Protein AF-A0A0D7AXV2-F1 (afdb_monomer_lite)

Sequence (169 aa):
MSTLTSYEKRLQRFLGFYEDLEASPNAEALLTSDVATHEVLAADKVLYRAITKVLLLVLRARETTDTPMEVLDDLDSRRKRLAAVLDIVAGHYYHFVLKDRITPLLQPMARSTADKDKQAVSQIKNKYVDSMKVYLAAFIDRKINASGEDDFWLNVRLQANDLSTWLNN

pLDDT: mean 80.51, std 12.74, range [42.12, 96.12]

Foldseek 3Di:
DDDQDPLLVLLVVLVVVLVVLCPDPPNVVSLLDPVVVVSLVVNLVSLLVLLLVLLLQQLVLVVDPPRDPVSNVVSVVSLQSSLVSLLSSLLSCLVRVCVVPPCVVPDDPDDDDPVNSVVNSVVSSVVSLVVSLVVSVVVLVVCCVPPVPVVSSVVSNVVSVVVVVSSVD

Structure (mmCIF, N/CA/C/O backbone):
data_AF-A0A0D7AXV2-F1
#
_entry.id   AF-A0A0D7AXV2-F1
#
loop_
_atom_site.group_PDB
_atom_site.id
_atom_site.type_symbol
_atom_site.label_atom_id
_atom_site.label_alt_id
_atom_site.label_comp_id
_atom_site.label_asym_id
_atom_site.label_entity_id
_atom_site.label_seq_id
_atom_site.pdbx_PDB_ins_code
_atom_site.Cartn_x
_atom_site.Cartn_y
_atom_site.Cartn_z
_atom_site.occupancy
_atom_site.B_iso_or_equiv
_atom_site.auth_seq_id
_atom_site.auth_comp_id
_atom_site.auth_asym_id
_atom_site.auth_atom_id
_atom_site.pdbx_PDB_model_num
ATOM 1 N N . MET A 1 1 ? -18.757 -11.691 2.382 1.00 42.16 1 MET A N 1
ATOM 2 C CA . MET A 1 1 ? -18.375 -11.044 1.102 1.00 42.16 1 MET A CA 1
ATOM 3 C C . MET A 1 1 ? -17.576 -9.784 1.395 1.00 42.16 1 MET A C 1
ATOM 5 O O . MET A 1 1 ? -18.120 -8.838 1.947 1.00 42.16 1 MET A O 1
ATOM 9 N N . SER A 1 2 ? -16.292 -9.778 1.047 1.00 52.44 2 SER A N 1
ATOM 10 C CA . SER A 1 2 ? -15.413 -8.614 1.180 1.00 52.44 2 SER A CA 1
ATOM 11 C C . SER A 1 2 ? -15.690 -7.617 0.051 1.00 52.44 2 SER A C 1
ATOM 13 O O . SER A 1 2 ? -15.308 -7.830 -1.100 1.00 52.44 2 SER A O 1
ATOM 15 N N . THR A 1 3 ? -16.407 -6.527 0.336 1.00 82.00 3 THR A N 1
ATOM 16 C CA . THR A 1 3 ? -16.554 -5.434 -0.634 1.00 82.00 3 THR A CA 1
ATOM 17 C C . THR A 1 3 ? -15.357 -4.502 -0.512 1.00 82.00 3 THR A C 1
ATOM 19 O O . THR A 1 3 ? -15.353 -3.579 0.305 1.00 82.00 3 THR A O 1
ATOM 22 N N . LEU A 1 4 ? -14.324 -4.752 -1.321 1.00 86.56 4 LEU A N 1
ATOM 23 C CA . LEU A 1 4 ? -13.212 -3.818 -1.508 1.00 86.56 4 LEU A CA 1
ATOM 24 C C . LEU A 1 4 ? -13.745 -2.409 -1.801 1.00 86.56 4 LEU A C 1
ATOM 26 O O . LEU A 1 4 ? -14.682 -2.232 -2.592 1.00 86.56 4 LEU A O 1
ATOM 30 N N . THR A 1 5 ? -13.132 -1.392 -1.200 1.00 89.38 5 THR A N 1
ATOM 31 C CA . THR A 1 5 ? -13.456 0.006 -1.490 1.00 89.38 5 THR A CA 1
ATOM 32 C C . THR A 1 5 ? -13.083 0.371 -2.930 1.00 89.38 5 THR A C 1
ATOM 34 O O . THR A 1 5 ? -12.304 -0.310 -3.599 1.00 89.38 5 THR A O 1
ATOM 37 N N . SER A 1 6 ? -13.612 1.491 -3.431 1.00 90.25 6 SER A N 1
ATOM 38 C CA . SER A 1 6 ? -13.274 1.986 -4.773 1.00 90.25 6 SER A CA 1
ATOM 39 C C . SER A 1 6 ? -11.776 2.259 -4.962 1.00 90.25 6 SER A C 1
ATOM 41 O O . SER A 1 6 ? -11.271 2.078 -6.068 1.00 90.25 6 SER A O 1
ATOM 43 N N . TYR A 1 7 ? -11.062 2.660 -3.903 1.00 92.62 7 TYR A N 1
ATOM 44 C CA . TYR A 1 7 ? -9.610 2.848 -3.936 1.00 92.62 7 TYR A CA 1
ATOM 45 C C . TYR A 1 7 ? -8.879 1.506 -4.001 1.00 92.62 7 TYR A C 1
ATOM 47 O O . TYR A 1 7 ? -8.036 1.327 -4.872 1.00 92.62 7 TYR A O 1
ATOM 55 N N . GLU A 1 8 ? -9.267 0.529 -3.176 1.00 93.12 8 GLU A N 1
ATOM 56 C CA . GLU A 1 8 ? -8.690 -0.824 -3.216 1.00 93.12 8 GLU A CA 1
ATOM 57 C C . GLU A 1 8 ? -8.893 -1.496 -4.580 1.00 93.12 8 GLU A C 1
ATOM 59 O O . GLU A 1 8 ? -7.959 -2.077 -5.117 1.00 93.12 8 GLU A O 1
ATOM 64 N N . LYS A 1 9 ? -10.068 -1.345 -5.205 1.00 93.69 9 LYS A N 1
ATOM 65 C CA . LYS A 1 9 ? -10.327 -1.862 -6.564 1.00 93.69 9 LYS A CA 1
ATOM 66 C C . LYS A 1 9 ? -9.470 -1.195 -7.644 1.00 93.69 9 LYS A C 1
ATOM 68 O O . LYS A 1 9 ? -9.226 -1.784 -8.693 1.00 93.69 9 LYS A O 1
ATOM 73 N N . ARG A 1 10 ? -9.071 0.067 -7.456 1.00 94.00 10 ARG A N 1
ATOM 74 C CA . ARG A 1 10 ? -8.131 0.741 -8.370 1.00 94.00 10 ARG A CA 1
ATOM 75 C C . ARG A 1 10 ? -6.725 0.187 -8.180 1.00 94.00 10 ARG A C 1
ATOM 77 O O . ARG A 1 10 ? -6.101 -0.180 -9.163 1.00 94.00 10 ARG A O 1
ATOM 84 N N . LEU A 1 11 ? -6.289 0.048 -6.932 1.00 95.19 11 LEU A N 1
ATOM 85 C CA . LEU A 1 11 ? -4.979 -0.505 -6.605 1.00 95.19 11 LEU A CA 1
ATOM 86 C C . LEU A 1 11 ? -4.828 -1.971 -7.023 1.00 95.19 11 LEU A C 1
ATOM 88 O O . LEU A 1 11 ? -3.782 -2.351 -7.521 1.00 95.19 11 LEU A O 1
ATOM 92 N N . GLN A 1 12 ? -5.882 -2.779 -6.905 1.00 94.62 12 GLN A N 1
ATOM 93 C CA . GLN A 1 12 ? -5.868 -4.159 -7.392 1.00 94.62 12 GLN A CA 1
ATOM 94 C C . GLN A 1 12 ? -5.702 -4.235 -8.916 1.00 94.62 12 GLN A C 1
ATOM 96 O O . GLN A 1 12 ? -4.981 -5.094 -9.407 1.00 94.62 12 GLN A O 1
ATOM 101 N N . ARG A 1 13 ? -6.345 -3.330 -9.667 1.00 95.44 13 ARG A N 1
ATOM 102 C CA . ARG A 1 13 ? -6.154 -3.249 -11.123 1.00 95.44 13 ARG A CA 1
ATOM 103 C C . ARG A 1 13 ? -4.744 -2.804 -11.485 1.00 95.44 13 ARG A C 1
ATOM 105 O O . ARG A 1 13 ? -4.178 -3.342 -12.423 1.00 95.44 13 ARG A O 1
ATOM 112 N N . PHE A 1 14 ? -4.191 -1.862 -10.726 1.00 96.12 14 PHE A N 1
ATOM 113 C CA . PHE A 1 14 ? -2.805 -1.437 -10.879 1.00 96.12 14 PHE A CA 1
ATOM 114 C C . PHE A 1 14 ? -1.817 -2.585 -10.632 1.00 96.12 14 PHE A C 1
ATOM 116 O O . PHE A 1 14 ? -0.901 -2.754 -11.425 1.00 96.12 14 PHE A O 1
ATOM 123 N N . LEU A 1 15 ? -2.026 -3.398 -9.588 1.00 95.31 15 LEU A N 1
ATOM 124 C CA . LEU A 1 15 ? -1.192 -4.578 -9.330 1.00 95.31 15 LEU A CA 1
ATOM 125 C C . LEU A 1 15 ? -1.197 -5.538 -10.522 1.00 95.31 15 LEU A C 1
ATOM 127 O O . LEU A 1 15 ? -0.129 -5.860 -11.023 1.00 95.31 15 LEU A O 1
ATOM 131 N N . GLY A 1 16 ? -2.380 -5.904 -11.029 1.00 94.00 16 GLY A N 1
ATOM 132 C CA . GLY A 1 16 ? -2.475 -6.780 -12.202 1.00 94.00 16 GLY A CA 1
ATOM 133 C C . GLY A 1 16 ? -1.815 -6.176 -13.445 1.00 94.00 16 GLY A C 1
ATOM 134 O O . GLY A 1 16 ? -1.058 -6.851 -14.127 1.00 94.00 16 GLY A O 1
ATOM 135 N N . PHE A 1 17 ? -2.020 -4.878 -13.694 1.00 94.31 17 PHE A N 1
ATOM 136 C CA . PHE A 1 17 ? -1.332 -4.171 -14.776 1.00 94.31 17 PHE A CA 1
ATOM 137 C C . PHE A 1 17 ? 0.195 -4.261 -14.644 1.00 94.31 17 PHE A C 1
ATOM 139 O O . PHE A 1 17 ? 0.876 -4.513 -15.632 1.00 94.31 17 PHE A O 1
ATOM 146 N N . TYR A 1 18 ? 0.738 -4.059 -13.442 1.00 92.06 18 TYR A N 1
ATOM 147 C CA . TYR A 1 18 ? 2.182 -4.081 -13.222 1.00 92.06 18 TYR A CA 1
ATOM 148 C C . TYR A 1 18 ? 2.763 -5.499 -13.334 1.00 92.06 18 TYR A C 1
ATOM 150 O O . TYR A 1 18 ? 3.814 -5.673 -13.945 1.00 92.06 18 TYR A O 1
ATOM 158 N N . GLU A 1 19 ? 2.055 -6.509 -12.823 1.00 92.81 19 GLU A N 1
ATOM 159 C CA . GLU A 1 19 ? 2.401 -7.929 -12.989 1.00 92.81 19 GLU A CA 1
ATOM 160 C C . GLU A 1 19 ? 2.450 -8.324 -14.476 1.00 92.81 19 GLU A C 1
ATOM 162 O O . GLU A 1 19 ? 3.405 -8.966 -14.918 1.00 92.81 19 GLU A O 1
ATOM 167 N N . ASP A 1 20 ? 1.474 -7.876 -15.273 1.00 93.88 20 ASP A N 1
ATOM 168 C CA . ASP A 1 20 ? 1.445 -8.107 -16.723 1.00 93.88 20 ASP A CA 1
ATOM 169 C C . ASP A 1 20 ? 2.630 -7.430 -17.438 1.00 93.88 20 ASP A C 1
ATOM 171 O O . ASP A 1 20 ? 3.195 -7.990 -18.384 1.00 93.88 20 ASP A O 1
ATOM 175 N N . LEU A 1 21 ? 3.033 -6.232 -16.992 1.00 90.25 21 LEU A N 1
ATOM 176 C CA . LEU A 1 21 ? 4.215 -5.553 -17.527 1.00 90.25 21 LEU A CA 1
ATOM 177 C C . LEU A 1 21 ? 5.504 -6.319 -17.215 1.00 90.25 21 LEU A C 1
ATOM 179 O O . LEU A 1 21 ? 6.326 -6.496 -18.114 1.00 90.25 21 LEU A O 1
ATOM 183 N N . GLU A 1 22 ? 5.682 -6.769 -15.971 1.00 85.94 22 GLU A N 1
ATOM 184 C CA . GLU A 1 22 ? 6.872 -7.515 -15.541 1.00 85.94 22 GLU A CA 1
ATOM 185 C C . GLU A 1 22 ? 6.992 -8.878 -16.235 1.00 85.94 22 GLU A C 1
ATOM 187 O O . GLU A 1 22 ? 8.099 -9.313 -16.550 1.00 85.94 22 GLU A O 1
ATOM 192 N N . ALA A 1 23 ? 5.865 -9.532 -16.526 1.00 92.00 23 ALA A N 1
ATOM 193 C CA . ALA A 1 23 ? 5.831 -10.808 -17.239 1.00 92.00 23 ALA A CA 1
ATOM 194 C C . ALA A 1 23 ? 6.088 -10.679 -18.756 1.00 92.00 23 ALA A C 1
ATOM 196 O O . ALA A 1 23 ? 6.275 -11.686 -19.445 1.00 92.00 23 ALA A O 1
ATOM 197 N N . SER A 1 24 ? 6.085 -9.459 -19.300 1.00 92.88 24 SER A N 1
ATOM 198 C CA . SER A 1 24 ? 6.254 -9.222 -20.733 1.00 92.88 24 SER A CA 1
ATOM 199 C C . SER A 1 24 ? 7.706 -9.426 -21.190 1.00 92.88 24 SER A C 1
ATOM 201 O O . SER A 1 24 ? 8.634 -8.968 -20.522 1.00 92.88 24 SER A O 1
ATOM 203 N N . PRO A 1 25 ? 7.950 -9.997 -22.389 1.00 89.44 25 PRO A N 1
ATOM 204 C CA . PRO A 1 25 ? 9.300 -10.120 -22.954 1.00 89.44 25 PRO A CA 1
ATOM 205 C C . PRO A 1 25 ? 10.058 -8.787 -23.083 1.00 89.44 25 PRO A C 1
ATOM 207 O O . PRO A 1 25 ? 11.284 -8.779 -23.089 1.00 89.44 25 PRO A O 1
ATOM 210 N N . ASN A 1 26 ? 9.331 -7.666 -23.171 1.00 89.50 26 ASN A N 1
ATOM 211 C CA . ASN A 1 26 ? 9.882 -6.311 -23.281 1.00 89.50 26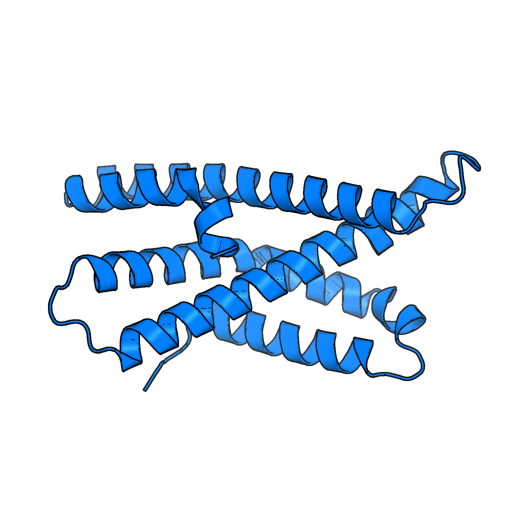 ASN A CA 1
ATOM 212 C C . ASN A 1 26 ? 9.670 -5.489 -21.993 1.00 89.50 26 ASN A C 1
ATOM 214 O O . ASN A 1 26 ? 9.506 -4.269 -22.070 1.00 89.50 26 ASN A O 1
ATOM 218 N N . ALA A 1 27 ? 9.631 -6.145 -20.826 1.00 84.88 27 ALA A N 1
ATOM 219 C CA . ALA A 1 27 ? 9.312 -5.535 -19.533 1.00 84.88 27 ALA A CA 1
ATOM 220 C C . ALA A 1 27 ? 10.061 -4.218 -19.275 1.00 84.88 27 ALA A C 1
ATOM 222 O O . ALA A 1 27 ? 9.433 -3.219 -18.950 1.00 84.88 27 ALA A O 1
ATOM 223 N N . GLU A 1 28 ? 11.376 -4.165 -19.495 1.00 79.88 28 GLU A N 1
ATOM 224 C CA . GLU A 1 28 ? 12.187 -2.962 -19.243 1.00 79.88 28 GLU A CA 1
ATOM 225 C C . GLU A 1 28 ? 11.704 -1.730 -20.036 1.00 79.88 28 GLU A C 1
ATOM 227 O O . GLU A 1 28 ? 11.522 -0.645 -19.479 1.00 79.88 28 GLU A O 1
ATOM 232 N N . ALA A 1 29 ? 11.413 -1.898 -21.329 1.00 81.69 29 ALA A N 1
ATOM 233 C CA . ALA A 1 29 ? 10.908 -0.817 -22.177 1.00 81.69 29 ALA A CA 1
ATOM 234 C C . ALA A 1 29 ? 9.479 -0.393 -21.795 1.00 81.69 29 ALA A C 1
ATOM 236 O O . ALA A 1 29 ? 9.103 0.771 -21.926 1.00 81.69 29 ALA A O 1
ATOM 237 N N . LEU A 1 30 ? 8.663 -1.334 -21.321 1.00 84.81 30 LEU A N 1
ATOM 238 C CA . LEU A 1 30 ? 7.295 -1.043 -20.903 1.00 84.81 30 LEU A CA 1
ATOM 239 C C . LEU A 1 30 ? 7.247 -0.366 -19.530 1.00 84.81 30 LEU A C 1
ATOM 241 O O . LEU A 1 30 ? 6.484 0.582 -19.348 1.00 84.81 30 LEU A O 1
ATOM 245 N N . LEU A 1 31 ? 8.089 -0.796 -18.592 1.00 83.44 31 LEU A N 1
ATOM 246 C CA . LEU A 1 31 ? 8.219 -0.206 -17.261 1.00 83.44 31 LEU A CA 1
ATOM 247 C C . LEU A 1 31 ? 8.761 1.227 -17.323 1.00 83.44 31 LEU A C 1
ATOM 249 O O . LEU A 1 31 ? 8.364 2.061 -16.524 1.00 83.44 31 LEU A O 1
ATOM 253 N N . THR A 1 32 ? 9.596 1.555 -18.306 1.00 81.69 32 THR A N 1
ATOM 254 C CA . THR A 1 32 ? 10.090 2.928 -18.530 1.00 81.69 32 THR A CA 1
ATOM 255 C C . THR A 1 32 ? 9.106 3.827 -19.287 1.00 81.69 32 THR A C 1
ATOM 257 O O . THR A 1 32 ? 9.367 5.019 -19.456 1.00 81.69 32 THR A O 1
ATOM 260 N N . SER A 1 33 ? 7.978 3.290 -19.763 1.00 85.06 33 SER A N 1
ATOM 261 C CA . SER A 1 33 ? 7.042 4.038 -20.606 1.00 85.06 33 SER A CA 1
ATOM 262 C C . SER A 1 33 ? 6.271 5.123 -19.843 1.00 85.06 33 SER A C 1
ATOM 264 O O . SER A 1 33 ? 6.010 5.027 -18.637 1.00 85.06 33 SER A O 1
ATOM 266 N N . ASP A 1 34 ? 5.806 6.136 -20.579 1.00 84.06 34 ASP A N 1
ATOM 267 C CA . ASP A 1 34 ? 4.919 7.174 -20.038 1.00 84.06 34 ASP A CA 1
ATOM 268 C C . ASP A 1 34 ? 3.606 6.588 -19.496 1.00 84.06 34 ASP A C 1
ATOM 270 O O . ASP A 1 34 ? 3.044 7.111 -18.532 1.00 84.06 34 ASP A O 1
ATOM 274 N N . VAL A 1 35 ? 3.132 5.477 -20.074 1.00 89.56 35 VAL A N 1
ATOM 275 C CA . VAL A 1 35 ? 1.930 4.770 -19.607 1.00 89.56 35 VAL A CA 1
ATOM 276 C C . VAL A 1 35 ? 2.170 4.182 -18.218 1.00 89.56 35 VAL A C 1
ATOM 278 O O . VAL A 1 35 ? 1.383 4.438 -17.309 1.00 89.56 35 VAL A O 1
ATOM 281 N N . ALA A 1 36 ? 3.276 3.457 -18.023 1.00 86.19 36 ALA A N 1
ATOM 282 C CA . ALA A 1 36 ? 3.623 2.901 -16.717 1.00 86.19 36 ALA A CA 1
ATOM 283 C C . ALA A 1 36 ? 3.825 4.009 -15.672 1.00 86.19 36 ALA A C 1
ATOM 285 O O . ALA A 1 36 ? 3.279 3.928 -14.571 1.00 86.19 36 ALA A O 1
ATOM 286 N N . THR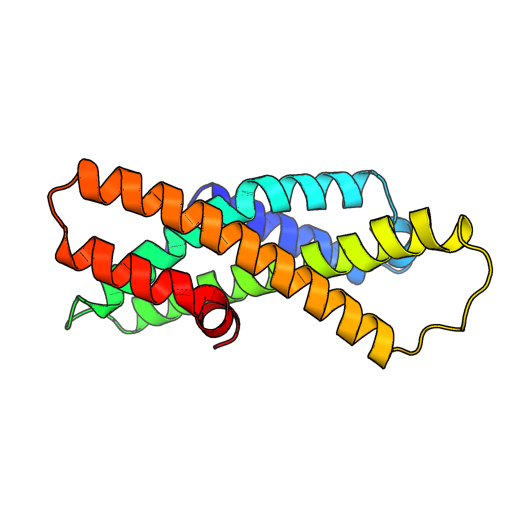 A 1 37 ? 4.501 5.098 -16.050 1.00 85.62 37 THR A N 1
ATOM 287 C CA . THR A 1 37 ? 4.681 6.271 -15.180 1.00 85.62 37 THR A CA 1
ATOM 288 C C . THR A 1 37 ? 3.335 6.876 -14.765 1.00 85.62 37 THR A C 1
ATOM 290 O O . THR A 1 37 ? 3.121 7.200 -13.594 1.00 85.62 37 THR A O 1
ATOM 293 N N . HIS A 1 38 ? 2.403 7.026 -15.709 1.00 88.62 38 HIS A N 1
ATOM 294 C CA . HIS A 1 38 ? 1.075 7.566 -15.434 1.00 88.62 38 HIS A CA 1
ATOM 295 C C . HIS A 1 38 ? 0.279 6.673 -14.470 1.00 88.62 38 HIS A C 1
ATOM 297 O O . HIS A 1 38 ? -0.322 7.185 -13.521 1.00 88.62 38 HIS A O 1
ATOM 303 N N . GLU A 1 39 ? 0.305 5.354 -14.669 1.00 92.00 39 GLU A N 1
ATOM 304 C CA . GLU A 1 39 ? -0.370 4.392 -13.791 1.00 92.00 39 GLU A CA 1
ATOM 305 C C . GLU A 1 39 ? 0.224 4.385 -12.375 1.00 92.00 39 GLU A C 1
ATOM 307 O O . GLU A 1 39 ? -0.520 4.400 -11.393 1.00 92.00 39 GLU A O 1
ATOM 312 N N . VAL A 1 40 ? 1.551 4.478 -12.245 1.00 90.50 40 VAL A N 1
ATOM 313 C CA . VAL A 1 40 ? 2.231 4.586 -10.943 1.00 90.50 40 VAL A CA 1
ATOM 314 C C . VAL A 1 40 ? 1.827 5.865 -10.210 1.00 90.50 40 VAL A C 1
ATOM 316 O O . VAL A 1 40 ? 1.468 5.819 -9.033 1.00 90.50 40 VAL A O 1
ATOM 319 N N . LEU A 1 41 ? 1.796 7.010 -10.899 1.00 87.62 41 LEU A N 1
ATOM 320 C CA . LEU A 1 41 ? 1.335 8.271 -10.308 1.00 87.62 41 LEU A CA 1
ATOM 321 C C . LEU A 1 41 ? -0.150 8.221 -9.919 1.00 87.62 41 LEU A C 1
ATOM 323 O O . LEU A 1 41 ? -0.561 8.831 -8.927 1.00 87.62 41 LEU A O 1
ATOM 327 N N . ALA A 1 42 ? -0.981 7.522 -10.694 1.00 89.56 42 ALA A N 1
ATOM 328 C CA . ALA A 1 42 ? -2.387 7.322 -10.366 1.00 89.56 42 ALA A CA 1
ATOM 329 C C . ALA A 1 42 ? -2.558 6.437 -9.120 1.00 89.56 42 ALA A C 1
ATOM 331 O O . ALA A 1 42 ? -3.408 6.748 -8.276 1.00 89.56 42 ALA A O 1
ATOM 332 N N . ALA A 1 43 ? -1.742 5.387 -8.980 1.00 92.81 43 ALA A N 1
ATOM 333 C CA . ALA A 1 43 ? -1.701 4.524 -7.804 1.00 92.81 43 ALA A CA 1
ATOM 334 C C . ALA A 1 43 ? -1.247 5.292 -6.553 1.00 92.81 43 ALA A C 1
ATOM 336 O O . ALA A 1 43 ? -1.945 5.261 -5.537 1.00 92.81 43 ALA A O 1
ATOM 337 N N . ASP A 1 44 ? -0.162 6.065 -6.647 1.00 89.31 44 ASP A N 1
ATOM 338 C CA . ASP A 1 44 ? 0.364 6.886 -5.548 1.00 89.31 44 ASP A CA 1
ATOM 339 C C . ASP A 1 44 ? -0.706 7.848 -4.990 1.00 89.31 44 ASP A C 1
ATOM 341 O O . ASP A 1 44 ? -1.009 7.874 -3.792 1.00 89.31 44 ASP A O 1
ATOM 345 N N . LYS A 1 45 ? -1.425 8.543 -5.883 1.00 89.12 45 LYS A N 1
ATOM 346 C CA . LYS A 1 45 ? -2.507 9.480 -5.520 1.00 89.12 45 LYS A CA 1
ATOM 347 C C . LYS A 1 45 ? -3.667 8.856 -4.742 1.00 89.12 45 LYS A C 1
ATOM 349 O O . LYS A 1 45 ? -4.455 9.599 -4.146 1.00 89.12 45 LYS A O 1
ATOM 354 N N . VAL A 1 46 ? -3.847 7.538 -4.788 1.00 91.06 46 VAL A N 1
ATOM 355 C CA . VAL A 1 46 ? -4.945 6.851 -4.086 1.00 91.06 46 VAL A CA 1
ATOM 356 C C . VAL A 1 46 ? -4.462 5.918 -2.978 1.00 91.06 46 VAL A C 1
ATOM 358 O O . VAL A 1 46 ? -5.278 5.538 -2.134 1.00 91.06 46 VAL A O 1
ATOM 361 N N . LEU A 1 47 ? -3.164 5.604 -2.935 1.00 89.75 47 LEU A N 1
ATOM 362 C CA . LEU A 1 47 ? -2.549 4.688 -1.978 1.00 89.75 4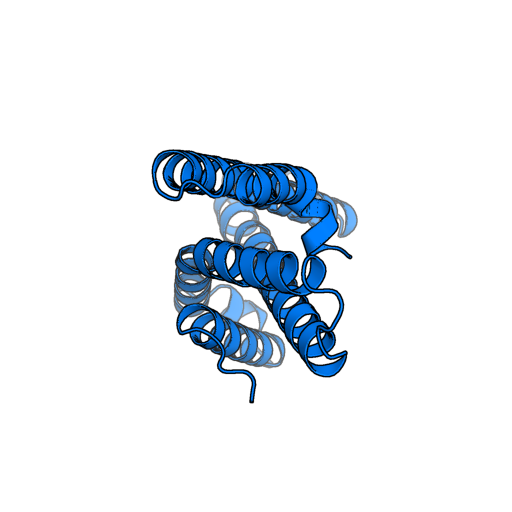7 LEU A CA 1
ATOM 363 C C . LEU A 1 47 ? -2.784 5.129 -0.533 1.00 89.75 47 LEU A C 1
ATOM 365 O O . LEU A 1 47 ? -3.316 4.356 0.264 1.00 89.75 47 LEU A O 1
ATOM 369 N N . TYR A 1 48 ? -2.510 6.397 -0.214 1.00 84.31 48 TYR A N 1
ATOM 370 C CA . TYR A 1 48 ? -2.714 6.921 1.140 1.00 84.31 48 TYR A CA 1
ATOM 371 C C . TYR A 1 48 ? -4.178 6.797 1.594 1.00 84.31 48 TYR A C 1
ATOM 373 O O . TYR A 1 48 ? -4.445 6.401 2.725 1.00 84.31 48 TYR A O 1
ATOM 381 N N . ARG A 1 49 ? -5.150 7.043 0.700 1.00 87.69 49 ARG A N 1
ATOM 382 C CA . ARG A 1 49 ? -6.584 6.919 1.027 1.00 87.69 49 ARG A CA 1
ATOM 383 C C . ARG A 1 49 ? -6.989 5.475 1.285 1.00 87.69 49 ARG A C 1
ATOM 385 O O . ARG A 1 49 ? -7.853 5.232 2.127 1.00 87.69 49 ARG A O 1
ATOM 392 N N . ALA A 1 50 ? -6.420 4.534 0.535 1.00 91.12 50 ALA A N 1
ATOM 393 C CA . ALA A 1 50 ? -6.679 3.115 0.724 1.00 91.12 50 ALA A CA 1
ATOM 394 C C . ALA A 1 50 ? -6.084 2.623 2.052 1.00 91.12 50 ALA A C 1
ATOM 396 O O . ALA A 1 50 ? -6.805 2.007 2.835 1.00 91.12 50 ALA A O 1
ATOM 397 N N . ILE A 1 51 ? -4.832 2.992 2.351 1.00 86.94 51 ILE A N 1
ATOM 398 C CA . ILE A 1 51 ? -4.159 2.675 3.620 1.00 86.94 51 ILE A CA 1
ATOM 399 C C . ILE A 1 51 ? -4.952 3.211 4.809 1.00 86.94 51 ILE A C 1
ATOM 401 O O . ILE A 1 51 ? -5.275 2.438 5.706 1.00 86.94 51 ILE A O 1
ATOM 405 N N . THR A 1 52 ? -5.353 4.489 4.797 1.00 83.88 52 THR A N 1
ATOM 406 C CA . THR A 1 52 ? -6.158 5.061 5.889 1.00 83.88 52 THR A CA 1
ATOM 407 C C . THR A 1 52 ? -7.441 4.270 6.132 1.00 83.88 52 THR A C 1
ATOM 409 O O . THR A 1 52 ? -7.786 3.995 7.277 1.00 83.88 52 THR A O 1
ATOM 412 N N . LYS A 1 53 ? -8.157 3.875 5.073 1.00 86.81 53 LYS A N 1
ATOM 413 C CA . LYS A 1 53 ? -9.410 3.122 5.223 1.00 86.81 53 LYS A CA 1
ATOM 414 C C . LYS A 1 53 ? -9.188 1.717 5.772 1.00 86.81 53 LYS A C 1
ATOM 416 O O . LYS A 1 53 ? -9.923 1.308 6.664 1.00 86.81 53 LYS A O 1
ATOM 421 N N . VAL A 1 54 ? -8.203 0.989 5.248 1.00 88.38 54 VAL A N 1
ATOM 422 C CA . VAL A 1 54 ? -7.927 -0.387 5.685 1.00 88.38 54 VAL A CA 1
ATOM 423 C C . VAL A 1 54 ? -7.389 -0.407 7.113 1.00 88.38 54 VAL A C 1
ATOM 425 O O . VAL A 1 54 ? -7.841 -1.232 7.900 1.00 88.38 54 VAL A O 1
ATOM 428 N N . LEU A 1 55 ? -6.516 0.536 7.481 1.00 84.81 55 LEU A N 1
ATOM 429 C CA . LEU A 1 55 ? -6.018 0.670 8.851 1.00 84.81 55 LEU A CA 1
ATOM 430 C C . LEU A 1 55 ? -7.175 0.818 9.850 1.00 84.81 55 LEU A C 1
ATOM 432 O O . LEU A 1 55 ? -7.228 0.096 10.838 1.00 84.81 55 LEU A O 1
ATOM 436 N N . LEU A 1 56 ? -8.150 1.686 9.562 1.00 84.31 56 LEU A N 1
ATOM 437 C CA . LEU A 1 56 ? -9.319 1.867 10.431 1.00 84.31 56 LEU A CA 1
ATOM 438 C C . LEU A 1 56 ? -10.163 0.595 10.571 1.00 84.31 56 LEU A C 1
ATOM 440 O O . LEU A 1 56 ? -10.635 0.297 11.665 1.00 84.31 56 LEU A O 1
ATOM 444 N N . LEU A 1 57 ? -10.348 -0.159 9.483 1.00 87.31 57 LEU A N 1
ATOM 445 C CA . LEU A 1 57 ? -11.073 -1.432 9.529 1.00 87.31 57 LEU A CA 1
ATOM 446 C C . LEU A 1 57 ? -10.332 -2.472 10.379 1.00 87.31 57 LEU A C 1
ATOM 448 O O . LEU A 1 57 ? -10.966 -3.144 11.187 1.00 87.31 57 LEU A O 1
ATOM 452 N N . VAL A 1 58 ? -9.004 -2.567 10.242 1.00 84.75 58 VAL A N 1
ATOM 453 C CA . VAL A 1 58 ? -8.163 -3.461 11.056 1.00 84.75 58 VAL A CA 1
ATOM 454 C C . VAL A 1 58 ? -8.276 -3.133 12.537 1.00 84.75 58 VAL A C 1
ATOM 456 O O . VAL A 1 58 ? -8.425 -4.037 13.353 1.00 84.75 58 VAL A O 1
ATOM 459 N N . LEU A 1 59 ? -8.220 -1.853 12.895 1.00 81.56 59 LEU A N 1
ATOM 460 C CA . LEU A 1 59 ? -8.270 -1.445 14.295 1.00 81.56 59 LEU A CA 1
ATOM 461 C C . LEU A 1 59 ? -9.635 -1.722 14.923 1.00 81.56 59 LEU A C 1
ATOM 463 O O . LEU A 1 59 ? -9.691 -2.315 15.995 1.00 81.56 59 LEU A O 1
ATOM 467 N N . ARG A 1 60 ? -10.727 -1.426 14.211 1.00 84.31 60 ARG A N 1
ATOM 468 C CA . ARG A 1 60 ? -12.083 -1.759 14.677 1.00 84.31 60 ARG A CA 1
ATOM 469 C C . ARG A 1 60 ? -12.295 -3.262 14.843 1.00 84.31 60 ARG A C 1
ATOM 471 O O . ARG A 1 60 ? -12.874 -3.698 15.832 1.00 84.31 60 ARG A O 1
ATOM 478 N N . ALA A 1 61 ? -11.796 -4.054 13.896 1.00 85.94 61 ALA A N 1
ATOM 479 C CA . ALA A 1 61 ? -11.834 -5.510 13.976 1.00 85.94 61 ALA A CA 1
ATOM 480 C C . ALA A 1 61 ? -11.051 -6.044 15.190 1.00 85.94 61 ALA A C 1
ATOM 482 O O . ALA A 1 61 ? -11.480 -6.996 15.829 1.00 85.94 61 ALA A O 1
ATOM 483 N N . ARG A 1 62 ? -9.924 -5.418 15.549 1.00 81.06 62 ARG A N 1
ATOM 484 C CA . ARG A 1 62 ? -9.122 -5.818 16.717 1.00 81.06 62 ARG A CA 1
ATOM 485 C C . ARG A 1 62 ? -9.734 -5.417 18.060 1.00 81.06 62 ARG A C 1
ATOM 487 O O . ARG A 1 62 ? -9.510 -6.117 19.038 1.00 81.06 62 ARG A O 1
ATOM 494 N N . GLU A 1 63 ? -10.482 -4.319 18.120 1.00 81.44 63 GLU A N 1
ATOM 495 C CA . GLU A 1 63 ? -11.201 -3.902 19.337 1.00 81.44 63 GLU A CA 1
ATOM 496 C C . GLU A 1 63 ? -12.441 -4.763 19.621 1.00 81.44 63 GLU A C 1
ATOM 498 O O . GLU A 1 63 ? -12.930 -4.807 20.747 1.00 81.44 63 GLU A O 1
ATOM 503 N N . THR A 1 64 ? -12.930 -5.473 18.605 1.00 83.69 64 THR A N 1
ATOM 504 C CA . THR A 1 64 ? -14.126 -6.313 18.674 1.00 83.69 64 THR A CA 1
ATOM 505 C C . THR A 1 64 ? -13.717 -7.763 18.964 1.00 83.69 64 THR A C 1
ATOM 507 O O . THR A 1 64 ? -13.093 -8.417 18.126 1.00 83.69 64 THR A O 1
ATOM 510 N N . THR A 1 65 ? -14.026 -8.268 20.164 1.00 79.88 65 THR A N 1
ATOM 511 C CA . THR A 1 65 ? -13.538 -9.570 20.672 1.00 79.88 65 THR A CA 1
ATOM 512 C C . THR A 1 65 ? -14.127 -10.792 19.966 1.00 79.88 65 THR A C 1
ATOM 514 O O . THR A 1 65 ? -13.580 -11.886 20.086 1.00 79.88 65 THR A O 1
ATOM 517 N N . ASP A 1 66 ? -15.213 -10.620 19.220 1.00 89.00 66 ASP A N 1
ATOM 518 C CA . ASP A 1 66 ? -15.931 -11.655 18.477 1.00 89.00 66 ASP A CA 1
ATOM 519 C C . ASP A 1 66 ? -15.734 -11.555 16.956 1.00 89.00 66 ASP A C 1
ATOM 521 O O . ASP A 1 66 ? -16.452 -12.205 16.193 1.00 89.00 66 ASP A O 1
ATOM 525 N N . THR A 1 67 ? -14.750 -10.776 16.488 1.00 88.00 67 THR A N 1
ATOM 526 C CA . THR A 1 67 ? -14.450 -10.687 15.054 1.00 88.00 67 THR A CA 1
ATOM 527 C C . THR A 1 67 ? -14.115 -12.071 14.477 1.00 88.00 67 THR A C 1
ATOM 529 O O . THR A 1 67 ? -13.152 -12.703 14.923 1.00 88.00 67 THR A O 1
ATOM 532 N N . PRO A 1 68 ? -14.840 -12.543 13.443 1.00 91.81 68 PRO A N 1
ATOM 533 C CA . PRO A 1 68 ? -14.562 -13.833 12.821 1.00 91.81 68 PRO A CA 1
ATOM 534 C C . PRO A 1 68 ? -13.168 -13.886 12.183 1.00 91.81 68 PRO A C 1
ATOM 536 O O . PRO A 1 68 ? -12.732 -12.919 11.556 1.00 91.81 68 PRO A O 1
ATOM 539 N N . MET A 1 69 ? -12.509 -15.047 12.249 1.00 89.69 69 MET A N 1
ATOM 540 C CA . MET A 1 69 ? -11.177 -15.252 11.658 1.00 89.69 69 MET A CA 1
ATOM 541 C C . MET A 1 69 ? -11.136 -14.896 10.163 1.00 89.69 69 MET A C 1
ATOM 543 O O . MET A 1 69 ? -10.221 -14.215 9.714 1.00 89.69 69 MET A O 1
ATOM 547 N N . GLU A 1 70 ? -12.183 -15.244 9.410 1.00 91.00 70 GLU A N 1
ATOM 548 C CA . GLU A 1 70 ? -12.302 -14.915 7.982 1.00 91.00 70 GLU A CA 1
ATOM 549 C C . GLU A 1 70 ? -12.228 -13.404 7.701 1.00 91.00 70 GLU A C 1
ATOM 551 O O . GLU A 1 70 ? -11.734 -12.975 6.657 1.00 91.00 70 GLU A O 1
ATOM 556 N N . VAL A 1 71 ? -12.718 -12.577 8.632 1.00 90.50 71 VAL A N 1
ATOM 557 C CA . VAL A 1 71 ? -12.646 -11.115 8.519 1.00 90.50 71 VAL A CA 1
ATOM 558 C C . VAL A 1 71 ? -11.215 -10.639 8.751 1.00 90.50 71 VAL A C 1
ATOM 560 O O . VAL A 1 71 ? -10.741 -9.764 8.028 1.00 90.50 71 VAL A O 1
ATOM 563 N N . LEU A 1 72 ? -10.507 -11.222 9.720 1.00 88.75 72 LEU A N 1
ATOM 564 C CA . LEU A 1 72 ? -9.100 -10.907 9.977 1.00 88.75 72 LEU A CA 1
ATOM 565 C C . LEU A 1 72 ? -8.212 -11.302 8.788 1.00 88.75 72 LEU A C 1
ATOM 567 O O . LEU A 1 72 ? -7.367 -10.504 8.376 1.00 88.75 72 LEU A O 1
ATOM 571 N N . ASP A 1 73 ? -8.461 -12.463 8.183 1.00 90.56 73 ASP A N 1
ATOM 572 C CA . ASP A 1 73 ? -7.733 -12.948 7.004 1.00 90.56 73 ASP A CA 1
ATOM 573 C C . ASP A 1 73 ? -7.969 -12.066 5.764 1.00 90.56 73 ASP A C 1
ATOM 575 O O . ASP A 1 73 ? -7.033 -11.759 5.011 1.00 90.56 73 ASP A O 1
ATOM 579 N N . ASP A 1 74 ? -9.204 -11.591 5.551 1.00 92.50 74 ASP A N 1
ATOM 580 C CA . ASP A 1 74 ? -9.505 -10.622 4.488 1.00 92.50 74 ASP A CA 1
ATOM 581 C C . ASP A 1 74 ? -8.762 -9.297 4.711 1.00 92.50 74 ASP A C 1
ATOM 583 O O . ASP A 1 74 ? -8.196 -8.727 3.772 1.00 92.50 74 ASP A O 1
ATOM 587 N N . LEU A 1 75 ? -8.729 -8.807 5.951 1.00 91.25 75 LEU A N 1
ATOM 588 C CA . LEU A 1 75 ? -8.055 -7.560 6.299 1.00 91.25 75 LEU A CA 1
ATOM 589 C C . LEU A 1 75 ? -6.529 -7.659 6.155 1.00 91.25 75 LEU A C 1
ATOM 591 O O . LEU A 1 75 ? -5.916 -6.732 5.616 1.00 91.25 75 LEU A O 1
ATOM 595 N N . ASP A 1 76 ? -5.917 -8.780 6.542 1.00 89.94 76 ASP A N 1
ATOM 596 C CA . ASP A 1 76 ? -4.492 -9.031 6.293 1.00 89.94 76 ASP A CA 1
ATOM 597 C C . ASP A 1 76 ? -4.192 -9.115 4.788 1.00 89.94 76 ASP A C 1
ATOM 599 O O . ASP A 1 76 ? -3.245 -8.500 4.291 1.00 89.94 76 ASP A O 1
ATOM 603 N N . SER A 1 77 ? -5.063 -9.770 4.018 1.00 92.12 77 SER A N 1
ATOM 604 C CA . SER A 1 77 ? -4.941 -9.821 2.557 1.00 92.12 77 SER A CA 1
ATOM 605 C C . SER A 1 77 ? -5.005 -8.427 1.918 1.00 92.12 77 SER A C 1
ATOM 607 O O . SER A 1 77 ? -4.288 -8.143 0.954 1.00 92.12 77 SER A O 1
ATOM 609 N N . ARG A 1 78 ? -5.844 -7.521 2.442 1.00 93.50 78 ARG A N 1
ATOM 610 C CA . ARG A 1 78 ? -5.890 -6.115 1.998 1.00 93.50 78 ARG A CA 1
ATOM 611 C C . ARG A 1 78 ? -4.598 -5.381 2.329 1.00 93.50 78 ARG A C 1
ATOM 613 O O . ARG A 1 78 ? -4.062 -4.707 1.454 1.00 93.50 78 ARG A O 1
ATOM 620 N N . ARG A 1 79 ? -4.085 -5.529 3.551 1.00 91.81 79 ARG A N 1
ATOM 621 C CA . ARG A 1 79 ? -2.815 -4.934 3.990 1.00 91.81 79 ARG A CA 1
ATOM 622 C C . ARG A 1 79 ? -1.650 -5.375 3.098 1.00 91.81 79 ARG A C 1
ATOM 624 O O . ARG A 1 79 ? -0.932 -4.515 2.596 1.00 91.81 79 ARG A O 1
ATOM 631 N N . LYS A 1 80 ? -1.523 -6.675 2.810 1.00 91.75 80 LYS A N 1
ATOM 632 C CA . LYS A 1 80 ? -0.491 -7.223 1.907 1.00 91.75 80 LYS A CA 1
ATOM 633 C C . LYS A 1 80 ? -0.542 -6.608 0.508 1.00 91.75 80 LYS A C 1
ATOM 635 O O . LYS A 1 80 ? 0.490 -6.210 -0.022 1.00 91.75 80 LYS A O 1
ATOM 640 N N . ARG A 1 81 ? -1.741 -6.443 -0.070 1.00 93.50 81 ARG A N 1
ATOM 641 C CA . ARG A 1 81 ? -1.903 -5.746 -1.361 1.00 93.50 81 ARG A CA 1
ATOM 642 C C . ARG A 1 81 ? -1.418 -4.298 -1.300 1.00 93.50 81 ARG A C 1
ATOM 644 O O . ARG A 1 81 ? -0.776 -3.836 -2.233 1.00 93.50 81 ARG A O 1
ATOM 651 N N . LEU A 1 82 ? -1.711 -3.577 -0.218 1.00 92.69 82 LEU A N 1
ATOM 652 C CA . LEU A 1 82 ? -1.252 -2.195 -0.049 1.00 92.69 82 LEU A CA 1
ATOM 653 C C . LEU A 1 82 ? 0.273 -2.105 0.089 1.00 92.69 82 LEU A C 1
ATOM 655 O O . LEU A 1 82 ? 0.871 -1.194 -0.480 1.00 92.69 82 LEU A O 1
ATOM 659 N N . ALA A 1 83 ? 0.892 -3.053 0.798 1.00 89.94 83 ALA A N 1
ATOM 660 C CA . ALA A 1 83 ? 2.345 -3.147 0.906 1.00 89.94 83 ALA A CA 1
ATOM 661 C C . ALA A 1 83 ? 2.999 -3.388 -0.466 1.00 89.94 83 ALA A C 1
ATOM 663 O O . ALA A 1 83 ? 3.922 -2.662 -0.827 1.00 89.94 83 ALA A O 1
ATOM 664 N N . ALA A 1 84 ? 2.453 -4.306 -1.271 1.00 92.81 84 ALA A N 1
ATOM 665 C CA . ALA A 1 84 ? 2.941 -4.567 -2.626 1.00 92.81 84 ALA A CA 1
ATOM 666 C C . ALA A 1 84 ? 2.861 -3.325 -3.533 1.00 92.81 84 ALA A C 1
ATOM 668 O O . ALA A 1 84 ? 3.815 -2.998 -4.234 1.00 92.81 84 ALA A O 1
ATOM 669 N N . VAL A 1 85 ? 1.752 -2.574 -3.480 1.00 93.81 85 VAL A N 1
ATOM 670 C CA . VAL A 1 85 ? 1.622 -1.314 -4.235 1.00 93.81 85 VAL A CA 1
ATOM 671 C C . VAL A 1 85 ? 2.680 -0.300 -3.803 1.00 93.81 85 VAL A C 1
ATOM 673 O O . VAL A 1 85 ? 3.273 0.358 -4.653 1.00 93.81 85 VAL A O 1
ATOM 676 N N . LEU A 1 86 ? 2.913 -0.153 -2.495 1.00 90.38 86 LEU A N 1
ATOM 677 C CA . LEU A 1 86 ? 3.929 0.762 -1.976 1.00 90.38 86 LEU A CA 1
ATOM 678 C C . LEU A 1 86 ? 5.331 0.389 -2.474 1.00 90.38 86 LEU A C 1
ATOM 680 O O . LEU A 1 86 ? 6.089 1.278 -2.859 1.00 90.38 86 LEU A O 1
ATOM 684 N N . ASP A 1 87 ? 5.659 -0.903 -2.484 1.00 87.94 87 ASP A N 1
ATOM 685 C CA . ASP A 1 87 ? 6.946 -1.394 -2.977 1.00 87.94 87 ASP A CA 1
ATOM 686 C C . ASP A 1 87 ? 7.135 -1.070 -4.461 1.00 87.94 87 ASP A C 1
ATOM 688 O O . ASP A 1 87 ? 8.182 -0.547 -4.846 1.00 87.94 87 ASP A O 1
ATOM 692 N N . ILE A 1 88 ? 6.096 -1.278 -5.274 1.00 90.00 88 ILE A N 1
ATOM 693 C CA . ILE A 1 88 ? 6.113 -0.923 -6.695 1.00 90.00 88 ILE A CA 1
ATOM 694 C C . ILE A 1 88 ? 6.294 0.588 -6.881 1.00 90.00 88 ILE A C 1
ATOM 696 O O . ILE A 1 88 ? 7.172 1.007 -7.630 1.00 90.00 88 ILE A O 1
ATOM 700 N N . VAL A 1 89 ? 5.509 1.424 -6.193 1.00 89.25 89 VAL A N 1
ATOM 701 C CA . VAL A 1 89 ? 5.601 2.892 -6.319 1.00 89.25 89 VAL A CA 1
ATOM 702 C C . VAL A 1 89 ? 6.997 3.389 -5.927 1.00 89.25 89 VAL A C 1
ATOM 704 O O . VAL A 1 89 ? 7.601 4.174 -6.661 1.00 89.25 89 VAL A O 1
ATOM 707 N N . ALA A 1 90 ? 7.542 2.908 -4.806 1.00 83.75 90 ALA A N 1
ATOM 708 C CA . ALA A 1 90 ? 8.869 3.298 -4.335 1.00 83.75 90 ALA A CA 1
ATOM 709 C C . ALA A 1 90 ? 9.985 2.817 -5.277 1.00 83.75 90 ALA A C 1
ATOM 711 O O . ALA A 1 90 ? 10.893 3.588 -5.603 1.00 83.75 90 ALA A O 1
ATOM 712 N N . GLY A 1 91 ? 9.908 1.563 -5.734 1.00 82.06 91 GLY A N 1
ATOM 713 C CA . GLY A 1 91 ? 10.860 0.980 -6.675 1.00 82.06 91 GLY A CA 1
ATOM 714 C C . GLY A 1 91 ? 10.850 1.705 -8.017 1.00 82.06 91 GLY A C 1
ATOM 715 O O . GLY A 1 91 ? 11.898 2.118 -8.510 1.00 82.06 91 GLY A O 1
ATOM 716 N N . HIS A 1 92 ? 9.665 1.950 -8.570 1.00 83.69 92 HIS A N 1
ATOM 717 C CA . HIS A 1 92 ? 9.501 2.634 -9.846 1.00 83.69 92 HIS A CA 1
ATOM 718 C C . HIS A 1 92 ? 10.000 4.084 -9.791 1.00 83.69 92 HIS A C 1
ATOM 720 O O . HIS A 1 92 ? 10.713 4.533 -10.688 1.00 83.69 92 HIS A O 1
ATOM 726 N N . TYR A 1 93 ? 9.709 4.812 -8.706 1.00 79.44 93 TYR A N 1
ATOM 727 C CA . TYR A 1 93 ? 10.241 6.162 -8.503 1.00 79.44 93 TYR A CA 1
ATOM 728 C C . TYR A 1 93 ? 11.775 6.170 -8.433 1.00 79.44 93 TYR A C 1
ATOM 730 O O . TYR A 1 93 ? 12.432 7.010 -9.053 1.00 79.44 93 TYR A O 1
ATOM 738 N N . TYR A 1 94 ? 12.374 5.215 -7.717 1.00 76.94 94 TYR A N 1
ATOM 739 C CA . TYR A 1 94 ? 13.827 5.095 -7.662 1.00 76.94 94 TYR A CA 1
ATOM 740 C C . TYR A 1 94 ? 14.433 4.821 -9.039 1.00 76.94 94 TYR A C 1
ATOM 742 O O . TYR A 1 94 ? 15.300 5.573 -9.477 1.00 76.94 94 TYR A O 1
ATOM 750 N N . HIS A 1 95 ? 13.981 3.767 -9.717 1.00 70.50 95 HIS A N 1
ATOM 751 C CA . HIS A 1 95 ? 14.600 3.304 -10.953 1.00 70.50 95 HIS A CA 1
ATOM 752 C C . HIS A 1 95 ? 14.362 4.272 -12.117 1.00 70.50 95 HIS A C 1
ATOM 754 O O . HIS A 1 95 ? 15.302 4.628 -12.818 1.00 70.50 95 HIS A O 1
ATOM 760 N N . PHE A 1 96 ? 13.154 4.806 -12.266 1.00 67.88 96 PHE A N 1
ATOM 761 C CA . PHE A 1 96 ? 12.790 5.512 -13.497 1.00 67.88 96 PHE A CA 1
ATOM 762 C C . PHE A 1 96 ? 12.704 7.032 -13.350 1.00 67.88 96 PHE A C 1
ATOM 764 O O . PHE A 1 96 ? 12.788 7.758 -14.341 1.00 67.88 96 PHE A O 1
ATOM 771 N N . VAL A 1 97 ? 12.599 7.549 -12.121 1.00 65.25 97 VAL A N 1
ATOM 772 C CA . VAL A 1 97 ? 12.590 9.001 -11.872 1.00 65.25 97 VAL A CA 1
ATOM 773 C C . VAL A 1 97 ? 13.934 9.484 -11.343 1.00 65.25 97 VAL A C 1
ATOM 775 O O . VAL A 1 97 ? 14.452 10.485 -11.827 1.00 65.25 97 VAL A O 1
ATOM 778 N N . LEU A 1 98 ? 14.534 8.789 -10.377 1.00 65.81 98 LEU A N 1
ATOM 779 C CA . LEU A 1 98 ? 15.817 9.210 -9.806 1.00 65.81 98 LEU A CA 1
ATOM 780 C C . LEU A 1 98 ? 17.006 8.622 -10.573 1.00 65.81 98 LEU A C 1
ATOM 782 O O . LEU A 1 98 ? 17.913 9.358 -10.960 1.00 65.81 98 LEU A O 1
ATOM 786 N N . LYS A 1 99 ? 17.007 7.311 -10.826 1.00 61.62 99 LYS A N 1
ATOM 787 C CA . LYS A 1 99 ? 18.145 6.630 -11.439 1.00 61.62 99 LYS A CA 1
ATOM 788 C C . LYS A 1 99 ? 18.243 6.945 -12.935 1.00 61.62 99 LYS A C 1
ATOM 790 O O . LYS A 1 99 ? 19.293 7.421 -13.351 1.00 61.62 99 LYS A O 1
ATOM 795 N N . ASP A 1 100 ? 17.165 6.839 -13.705 1.00 55.69 100 ASP A N 1
ATOM 796 C CA . ASP A 1 100 ? 17.246 7.043 -15.162 1.00 55.69 100 ASP A CA 1
ATOM 797 C C . ASP A 1 100 ? 17.147 8.507 -15.625 1.00 55.69 100 ASP A C 1
ATOM 799 O O . ASP A 1 100 ? 17.691 8.842 -16.675 1.00 55.69 100 ASP A O 1
ATOM 803 N N . ARG A 1 101 ? 16.529 9.419 -14.854 1.00 51.53 101 ARG A N 1
ATOM 804 C CA . ARG A 1 101 ? 16.460 10.852 -15.233 1.00 51.53 101 ARG A CA 1
ATOM 805 C C . ARG A 1 101 ? 17.512 11.742 -14.569 1.00 51.53 101 ARG A C 1
ATOM 807 O O . ARG A 1 101 ? 17.896 12.737 -15.176 1.00 51.53 101 ARG A O 1
ATOM 814 N N . ILE A 1 102 ? 17.989 11.425 -13.358 1.00 44.41 102 ILE A N 1
ATOM 815 C CA . ILE A 1 102 ? 18.945 12.285 -12.625 1.00 44.41 102 ILE A CA 1
ATOM 816 C C . ILE A 1 102 ? 20.383 11.753 -12.706 1.00 44.41 102 ILE A C 1
ATOM 818 O O . ILE A 1 102 ? 21.311 12.549 -12.846 1.00 44.41 102 ILE A O 1
ATOM 822 N N . THR A 1 103 ? 20.604 10.433 -12.699 1.00 47.31 103 THR A N 1
ATOM 823 C CA . THR A 1 103 ? 21.970 9.862 -12.765 1.00 47.31 103 THR A CA 1
ATOM 824 C C . THR A 1 103 ? 22.735 10.222 -14.049 1.00 47.31 103 THR A C 1
ATOM 826 O O . THR A 1 103 ? 23.925 10.518 -13.940 1.00 47.31 103 THR A O 1
ATOM 829 N N . PRO A 1 104 ? 22.118 10.303 -15.251 1.00 47.44 104 PRO A N 1
ATOM 830 C CA . PRO A 1 104 ? 22.828 10.758 -16.452 1.00 47.44 104 PRO A CA 1
ATOM 831 C C . PRO A 1 104 ? 23.279 12.226 -16.385 1.00 47.44 104 PRO A C 1
ATOM 833 O O . PRO A 1 104 ? 24.252 12.599 -17.037 1.00 47.44 104 PRO A O 1
ATOM 836 N N . LEU A 1 105 ? 22.600 13.060 -15.587 1.00 43.12 105 LEU A N 1
ATOM 837 C CA . LEU A 1 105 ? 22.900 14.489 -15.430 1.00 43.12 105 LEU A CA 1
ATOM 838 C C . LEU A 1 105 ? 23.999 14.769 -14.389 1.00 43.12 105 LEU A C 1
ATOM 840 O O . LEU A 1 105 ? 24.502 15.888 -14.334 1.00 43.12 105 LEU A O 1
ATOM 844 N N . LEU A 1 106 ? 24.400 13.772 -13.587 1.00 44.41 106 LEU A N 1
ATOM 845 C CA . LEU A 1 106 ? 25.393 13.917 -12.511 1.00 44.41 106 LEU A CA 1
ATOM 846 C C . LEU A 1 106 ? 26.777 13.304 -12.814 1.00 44.41 106 LEU A C 1
ATOM 848 O O . LEU A 1 106 ? 27.640 13.316 -11.939 1.00 44.41 106 LEU A O 1
ATOM 852 N N . GLN A 1 107 ? 27.039 12.861 -14.053 1.00 44.06 107 GLN A N 1
ATOM 853 C CA . GLN A 1 107 ? 28.309 12.237 -14.478 1.00 44.06 107 GLN A CA 1
ATOM 854 C C . GLN A 1 107 ? 28.654 10.905 -13.747 1.00 44.06 107 GLN A C 1
ATOM 856 O O . GLN A 1 107 ? 28.025 10.547 -12.752 1.00 44.06 107 GLN A O 1
ATOM 861 N N . PRO A 1 108 ? 29.580 10.077 -14.286 1.00 42.75 108 PRO A N 1
ATOM 862 C CA . PRO A 1 108 ? 29.537 8.619 -14.155 1.00 42.75 108 PRO A CA 1
ATOM 863 C C . PRO A 1 108 ? 30.132 8.146 -12.826 1.00 42.75 108 PRO A C 1
ATOM 865 O O . PRO A 1 108 ? 31.260 7.661 -12.767 1.00 42.75 108 PRO A O 1
ATOM 868 N N . MET A 1 109 ? 29.390 8.280 -11.732 1.00 42.12 109 MET A N 1
ATOM 869 C CA . MET A 1 109 ? 29.851 7.804 -10.433 1.00 42.12 109 MET A CA 1
ATOM 870 C C . MET A 1 109 ? 29.276 6.434 -10.094 1.00 42.12 109 MET A C 1
ATOM 872 O O . MET A 1 109 ? 28.124 6.301 -9.704 1.00 42.12 109 MET A O 1
ATOM 876 N N . ALA A 1 110 ? 30.175 5.450 -10.189 1.00 45.94 110 ALA A N 1
ATOM 877 C CA . ALA A 1 110 ? 30.093 4.088 -9.676 1.00 45.94 110 ALA A CA 1
ATOM 878 C C . ALA A 1 110 ? 28.962 3.226 -10.257 1.00 45.94 110 ALA A C 1
ATOM 880 O O . ALA A 1 110 ? 27.780 3.515 -10.117 1.00 45.94 110 ALA A O 1
ATOM 881 N N . ARG A 1 111 ? 29.332 2.072 -10.830 1.00 49.03 111 ARG A N 1
ATOM 882 C CA . ARG A 1 111 ? 28.396 0.956 -11.020 1.00 49.03 111 ARG A CA 1
ATOM 883 C C . ARG A 1 111 ? 27.666 0.728 -9.693 1.00 49.03 111 ARG A C 1
ATOM 885 O O . ARG A 1 111 ? 28.293 0.317 -8.714 1.00 49.03 111 ARG A O 1
ATOM 892 N N . SER A 1 112 ? 26.378 1.058 -9.646 1.00 57.22 112 SER A N 1
ATOM 893 C CA . SER A 1 112 ? 25.558 0.772 -8.477 1.00 57.22 112 SER A CA 1
ATOM 894 C C . SER A 1 112 ? 25.503 -0.741 -8.289 1.00 57.22 112 SER A C 1
ATOM 896 O O . SER A 1 112 ? 25.312 -1.483 -9.254 1.00 57.22 112 SER A O 1
ATOM 898 N N . THR A 1 113 ? 25.741 -1.209 -7.067 1.00 65.56 113 THR A N 1
ATOM 899 C CA . THR A 1 113 ? 25.578 -2.624 -6.726 1.00 65.56 113 THR A CA 1
ATOM 900 C C . THR A 1 113 ? 24.115 -2.879 -6.380 1.00 65.56 113 THR A C 1
ATOM 902 O O . THR A 1 113 ? 23.432 -1.984 -5.883 1.00 65.56 113 THR A O 1
ATOM 905 N N . ALA A 1 114 ? 23.633 -4.107 -6.588 1.00 68.31 114 ALA A N 1
ATOM 906 C CA . ALA A 1 114 ? 22.261 -4.490 -6.239 1.00 68.31 114 ALA A CA 1
ATOM 907 C C . ALA A 1 114 ? 21.898 -4.143 -4.777 1.00 68.31 114 ALA A C 1
ATOM 909 O O . ALA A 1 114 ? 20.762 -3.776 -4.489 1.00 68.31 114 ALA A O 1
ATOM 910 N N . ASP A 1 115 ? 22.871 -4.187 -3.863 1.00 70.75 115 ASP A N 1
ATOM 911 C CA . ASP A 1 115 ? 22.674 -3.826 -2.455 1.00 70.75 115 ASP A CA 1
ATOM 912 C C . ASP A 1 115 ? 22.475 -2.320 -2.234 1.00 70.75 115 ASP A C 1
ATOM 914 O O . ASP A 1 115 ? 21.656 -1.922 -1.405 1.00 70.75 115 ASP A O 1
ATOM 918 N N . LYS A 1 116 ? 23.169 -1.469 -3.001 1.00 71.25 116 LYS A N 1
ATOM 919 C CA . LYS A 1 116 ? 22.981 -0.010 -2.947 1.00 71.25 116 LYS A CA 1
ATOM 920 C C . LYS A 1 116 ? 21.628 0.398 -3.525 1.00 71.25 116 LYS A C 1
ATOM 922 O O . LYS A 1 116 ? 20.965 1.255 -2.945 1.00 71.25 116 LYS A O 1
ATOM 927 N N . ASP A 1 117 ? 21.198 -0.258 -4.602 1.00 69.31 117 ASP A N 1
ATOM 928 C CA . ASP A 1 117 ? 19.866 -0.056 -5.185 1.00 69.31 117 ASP A CA 1
ATOM 929 C C . ASP A 1 117 ? 18.771 -0.427 -4.171 1.00 69.31 117 ASP A C 1
ATOM 931 O O . ASP A 1 117 ? 17.891 0.384 -3.881 1.00 69.31 117 ASP A O 1
ATOM 935 N N . LYS A 1 118 ? 18.874 -1.604 -3.536 1.00 73.88 118 LYS A N 1
ATOM 936 C CA . LYS A 1 118 ? 17.944 -2.029 -2.473 1.00 73.88 118 LYS A CA 1
ATOM 937 C C . LYS A 1 118 ? 17.902 -1.042 -1.307 1.00 73.88 118 LYS A C 1
ATOM 939 O O . LYS A 1 118 ? 16.822 -0.715 -0.812 1.00 73.88 118 LYS A O 1
ATOM 944 N N . GLN A 1 119 ? 19.060 -0.548 -0.868 1.00 77.44 119 GLN A N 1
ATOM 945 C CA . GLN A 1 119 ? 19.130 0.432 0.214 1.00 77.44 119 GLN A CA 1
ATOM 946 C C . GLN A 1 119 ? 18.445 1.752 -0.170 1.00 77.44 119 GLN A C 1
ATOM 948 O O . GLN A 1 119 ? 17.713 2.318 0.642 1.00 77.44 119 GLN A O 1
ATOM 953 N N . ALA A 1 120 ? 18.641 2.234 -1.397 1.00 74.62 120 ALA A N 1
ATOM 954 C CA . ALA A 1 120 ? 18.032 3.471 -1.873 1.00 74.62 120 ALA A CA 1
ATOM 955 C C . ALA A 1 120 ? 16.504 3.356 -2.018 1.00 74.62 120 ALA A C 1
ATOM 957 O O . ALA A 1 120 ? 15.780 4.242 -1.558 1.00 74.62 120 ALA A O 1
ATOM 958 N N . VAL A 1 121 ? 16.002 2.240 -2.564 1.00 77.12 121 VAL A N 1
ATOM 959 C CA . VAL A 1 121 ? 14.558 1.946 -2.613 1.00 77.12 121 VAL A CA 1
ATOM 960 C C . VAL A 1 121 ? 13.968 1.912 -1.202 1.00 77.12 121 VAL A C 1
ATOM 962 O O . VAL A 1 121 ? 12.940 2.539 -0.950 1.00 77.12 121 VAL A O 1
ATOM 965 N N . SER A 1 122 ? 14.650 1.266 -0.251 1.00 79.12 122 SER A N 1
ATOM 966 C CA . SER A 1 122 ? 14.223 1.224 1.154 1.00 79.12 122 SER A CA 1
ATOM 967 C C . SER A 1 122 ? 14.150 2.623 1.787 1.00 79.12 122 SER A C 1
ATOM 969 O O . SER A 1 122 ? 13.174 2.960 2.457 1.00 79.12 122 SER A O 1
ATOM 971 N N . GLN A 1 123 ? 15.121 3.499 1.511 1.00 79.75 123 GLN A N 1
ATOM 972 C CA . GLN A 1 123 ? 15.082 4.889 1.981 1.00 79.75 123 GLN A CA 1
ATOM 973 C C . GLN A 1 123 ? 13.904 5.678 1.393 1.00 79.75 123 GLN A C 1
ATOM 975 O O . GLN A 1 123 ? 13.279 6.467 2.102 1.00 79.75 123 GLN A O 1
ATOM 980 N N . ILE A 1 124 ? 13.582 5.473 0.114 1.00 79.56 124 ILE A N 1
ATOM 981 C CA . ILE A 1 124 ? 12.432 6.114 -0.541 1.00 79.56 124 ILE A CA 1
ATOM 982 C C . ILE A 1 124 ? 11.124 5.594 0.050 1.00 79.56 124 ILE A C 1
ATOM 984 O O . ILE A 1 124 ? 10.256 6.396 0.393 1.00 79.56 124 ILE A O 1
ATOM 988 N N . LYS A 1 125 ? 11.012 4.277 0.253 1.00 80.44 125 LYS A N 1
ATOM 989 C CA . LYS A 1 125 ? 9.873 3.658 0.937 1.00 80.44 125 LYS A CA 1
ATOM 990 C C . LYS A 1 125 ? 9.665 4.278 2.319 1.00 80.44 125 LYS A C 1
ATOM 992 O O . LYS A 1 125 ? 8.552 4.692 2.630 1.00 80.44 125 LYS A O 1
ATOM 997 N N . ASN A 1 126 ? 10.728 4.433 3.108 1.00 81.62 126 ASN A N 1
ATOM 998 C CA . ASN A 1 126 ? 10.644 5.066 4.427 1.00 81.62 126 ASN A CA 1
ATOM 999 C C . ASN A 1 126 ? 10.138 6.514 4.343 1.00 81.62 126 ASN A C 1
ATOM 1001 O O . ASN A 1 126 ? 9.237 6.881 5.089 1.00 81.62 126 ASN A O 1
ATOM 1005 N N . LYS A 1 127 ? 10.619 7.312 3.378 1.00 81.56 127 LYS A N 1
ATOM 1006 C CA . LYS A 1 127 ? 10.115 8.681 3.156 1.00 81.56 127 LYS A CA 1
ATOM 1007 C C . LYS A 1 127 ? 8.631 8.716 2.777 1.00 81.56 127 LYS A C 1
ATOM 1009 O O . LYS A 1 127 ? 7.903 9.600 3.234 1.00 81.56 127 LYS A O 1
ATOM 1014 N N . TYR A 1 128 ? 8.175 7.769 1.957 1.00 79.56 128 TYR A N 1
ATOM 1015 C CA . TYR A 1 128 ? 6.755 7.620 1.631 1.00 79.56 128 TYR A CA 1
ATOM 1016 C C . TYR A 1 128 ? 5.934 7.288 2.877 1.00 79.56 128 TYR A C 1
ATOM 1018 O O . TYR A 1 128 ? 4.932 7.951 3.141 1.00 79.56 128 TYR A O 1
ATOM 1026 N N . VAL A 1 129 ? 6.388 6.321 3.679 1.00 82.31 129 VAL A N 1
ATOM 1027 C CA . VAL A 1 129 ? 5.742 5.952 4.944 1.00 82.31 129 VAL A CA 1
ATOM 1028 C C . VAL A 1 129 ? 5.686 7.148 5.897 1.00 82.31 129 VAL A C 1
ATOM 1030 O O . VAL A 1 129 ? 4.621 7.428 6.440 1.00 82.31 129 VAL A O 1
ATOM 1033 N N . ASP A 1 130 ? 6.768 7.910 6.052 1.00 82.56 130 ASP A N 1
ATOM 1034 C CA . ASP A 1 130 ? 6.794 9.102 6.909 1.00 82.56 130 ASP A CA 1
ATOM 1035 C C . ASP A 1 130 ? 5.822 10.187 6.422 1.00 82.56 130 ASP A C 1
ATOM 1037 O O . ASP A 1 130 ? 5.067 10.755 7.213 1.00 82.56 130 ASP A O 1
ATOM 1041 N N . SER A 1 131 ? 5.752 10.418 5.109 1.00 79.69 131 SER A N 1
ATOM 1042 C CA . SER A 1 131 ? 4.777 11.346 4.515 1.00 79.69 131 SER A CA 1
ATOM 1043 C C . SER A 1 131 ? 3.333 10.893 4.771 1.00 79.69 131 SER A C 1
ATOM 1045 O O . SER A 1 131 ? 2.456 11.706 5.077 1.00 79.69 131 SER A O 1
ATOM 1047 N N . MET A 1 132 ? 3.076 9.583 4.704 1.00 81.50 132 MET A N 1
ATOM 1048 C CA . MET A 1 132 ? 1.772 9.000 5.029 1.00 81.50 132 MET A CA 1
ATOM 1049 C C . MET A 1 132 ? 1.432 9.126 6.515 1.00 81.50 132 MET A C 1
ATOM 1051 O O . MET A 1 132 ? 0.279 9.412 6.834 1.00 81.50 132 MET A O 1
ATOM 1055 N N . LYS A 1 133 ? 2.408 8.974 7.421 1.00 82.31 133 LYS A N 1
ATOM 1056 C CA . LYS A 1 133 ? 2.218 9.209 8.863 1.00 82.31 133 LYS A CA 1
ATOM 1057 C C . LYS A 1 133 ? 1.759 10.640 9.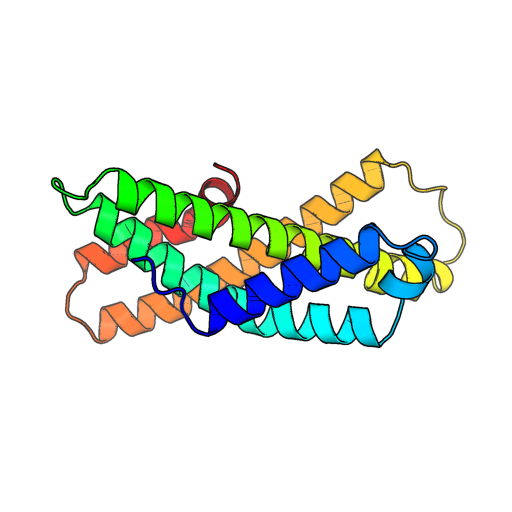134 1.00 82.31 133 LYS A C 1
ATOM 1059 O O . LYS A 1 133 ? 0.793 10.835 9.867 1.00 82.31 133 LYS A O 1
ATOM 1064 N N . VAL A 1 134 ? 2.386 11.630 8.490 1.00 82.00 134 VAL A N 1
ATOM 1065 C CA . VAL A 1 134 ? 1.987 13.045 8.603 1.00 82.00 134 VAL A CA 1
ATOM 1066 C C . VAL A 1 134 ? 0.550 13.255 8.116 1.00 82.00 134 VAL A C 1
ATOM 1068 O O . VAL A 1 134 ? -0.251 13.895 8.798 1.00 82.00 134 VAL A O 1
ATOM 1071 N N . TYR A 1 135 ? 0.193 12.679 6.963 1.00 80.25 135 TYR A N 1
ATOM 1072 C CA . TYR A 1 135 ? -1.173 12.754 6.441 1.00 80.25 135 TYR A CA 1
ATOM 1073 C C . TYR A 1 135 ? -2.198 12.106 7.386 1.00 80.25 135 TYR A C 1
ATOM 1075 O O . TYR A 1 135 ? -3.249 12.691 7.657 1.00 80.25 135 TYR A O 1
ATOM 1083 N N . LEU A 1 136 ? -1.896 10.908 7.898 1.00 80.19 136 LEU A N 1
ATOM 1084 C CA . LEU A 1 136 ? -2.751 10.179 8.834 1.00 80.19 136 LEU A CA 1
ATOM 1085 C C . LEU A 1 136 ? -2.954 10.958 10.129 1.00 80.19 136 LEU A C 1
ATOM 1087 O O . LEU A 1 136 ? -4.095 11.091 10.559 1.00 80.19 136 LEU A O 1
ATOM 1091 N N . ALA A 1 137 ? -1.894 11.526 10.705 1.00 81.81 137 ALA A N 1
ATOM 1092 C CA . ALA A 1 137 ? -1.990 12.360 11.898 1.00 81.81 137 ALA A CA 1
ATOM 1093 C C . ALA A 1 137 ? -2.946 13.542 11.674 1.00 81.81 137 ALA A C 1
ATOM 1095 O O . ALA A 1 137 ? -3.893 13.721 12.436 1.00 81.81 137 ALA A O 1
ATOM 1096 N N . ALA A 1 138 ? -2.791 14.270 10.562 1.00 81.81 138 ALA A N 1
ATOM 1097 C CA . ALA A 1 138 ? -3.676 15.384 10.222 1.00 81.81 138 ALA A CA 1
ATOM 1098 C C . ALA A 1 138 ? -5.137 14.947 9.996 1.00 81.81 138 ALA A C 1
ATOM 1100 O O . ALA A 1 138 ? -6.071 15.684 10.321 1.00 81.81 138 ALA A O 1
ATOM 1101 N N . PHE A 1 139 ? -5.360 13.759 9.427 1.00 81.12 139 PHE A N 1
ATOM 1102 C CA . PHE A 1 139 ? -6.698 13.185 9.284 1.00 81.12 139 PHE A CA 1
ATOM 1103 C C . PHE A 1 139 ? -7.310 12.808 10.642 1.00 81.12 139 PHE A C 1
ATOM 1105 O O . PHE A 1 139 ? -8.478 13.115 10.879 1.00 81.12 139 PHE A O 1
ATOM 1112 N N . ILE A 1 140 ? -6.534 12.175 11.524 1.00 80.62 140 ILE A N 1
ATOM 1113 C CA . ILE A 1 140 ? -6.965 11.726 12.854 1.00 80.62 140 ILE A CA 1
ATOM 1114 C C . ILE A 1 140 ? -7.289 12.923 13.746 1.00 80.62 140 ILE A C 1
ATOM 1116 O O . ILE A 1 140 ? -8.363 12.951 14.338 1.00 80.62 140 ILE A O 1
ATOM 1120 N N . ASP A 1 141 ? -6.436 13.948 13.771 1.00 80.69 141 ASP A N 1
ATOM 1121 C CA . ASP A 1 141 ? -6.673 15.164 14.557 1.00 80.69 141 ASP A CA 1
ATOM 1122 C C . ASP A 1 141 ? -8.001 15.834 14.156 1.00 80.69 141 ASP A C 1
ATOM 1124 O O . ASP A 1 141 ? -8.783 16.263 15.003 1.00 80.69 141 ASP A O 1
ATOM 1128 N N . ARG A 1 142 ? -8.331 15.845 12.855 1.00 81.94 142 ARG A N 1
ATOM 1129 C CA . ARG A 1 142 ? -9.638 16.330 12.369 1.00 81.94 142 ARG A CA 1
ATOM 1130 C C . ARG A 1 142 ? -10.811 15.463 12.825 1.00 81.94 142 ARG A C 1
ATOM 1132 O O . ARG A 1 142 ? -11.928 15.968 12.895 1.00 81.94 142 ARG A O 1
ATOM 1139 N N . LYS A 1 143 ? -10.594 14.169 13.065 1.00 80.31 143 LYS A N 1
ATOM 1140 C CA . LYS A 1 143 ? -11.633 13.220 13.483 1.00 80.31 143 LYS A CA 1
ATOM 1141 C C . LYS A 1 143 ? -11.866 13.208 14.989 1.00 80.31 143 LYS A C 1
ATOM 1143 O O . LYS A 1 143 ? -13.031 13.153 15.379 1.00 80.31 143 LYS A O 1
ATOM 1148 N N . ILE A 1 144 ? -10.815 13.343 15.798 1.00 74.38 144 ILE A N 1
ATOM 1149 C CA . ILE A 1 144 ? -10.915 13.554 17.253 1.00 74.38 144 ILE A CA 1
ATOM 1150 C C . ILE A 1 144 ? -11.831 14.749 1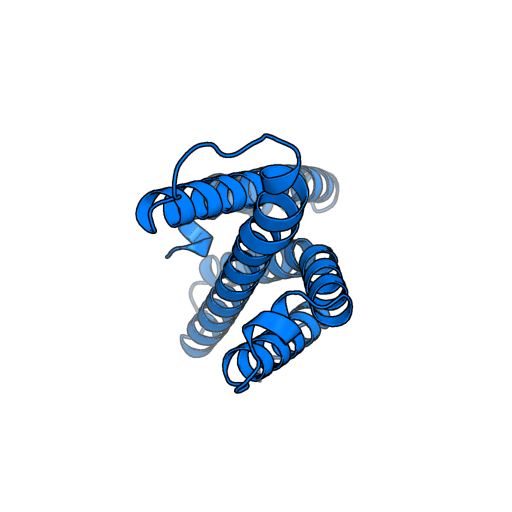7.519 1.00 74.38 144 ILE A C 1
ATOM 1152 O O . ILE A 1 144 ? -12.882 14.615 18.133 1.00 74.38 144 ILE A O 1
ATOM 1156 N N . ASN A 1 145 ? -11.534 15.877 16.871 1.00 72.44 145 ASN A N 1
ATOM 1157 C CA . ASN A 1 145 ? -12.301 17.115 17.018 1.00 72.44 145 ASN A CA 1
ATOM 1158 C C . ASN A 1 145 ? -13.767 17.036 16.535 1.00 72.44 145 ASN A C 1
ATOM 1160 O O . ASN A 1 145 ? -14.508 17.998 16.715 1.00 72.44 145 ASN A O 1
ATOM 1164 N N . ALA A 1 146 ? -14.185 15.944 15.881 1.00 72.69 146 ALA A N 1
ATOM 1165 C CA . ALA A 1 146 ? -15.485 15.835 15.216 1.00 72.69 146 ALA A CA 1
ATOM 1166 C C . ALA A 1 146 ? -16.361 14.649 15.662 1.00 72.69 146 ALA A C 1
ATOM 1168 O O . ALA A 1 146 ? -17.535 14.629 15.300 1.00 72.69 146 ALA A O 1
ATOM 1169 N N . SER A 1 147 ? -15.822 13.641 16.358 1.00 69.94 147 SER A N 1
ATOM 1170 C CA . SER A 1 147 ? -16.515 12.352 16.558 1.00 69.94 147 SER A CA 1
ATOM 1171 C C . SER A 1 147 ? -16.861 12.001 18.005 1.00 69.94 147 SER A C 1
ATOM 1173 O O . SER A 1 147 ? -17.766 11.197 18.202 1.00 69.94 147 SER A O 1
ATOM 1175 N N . GLY A 1 148 ? -16.176 12.577 19.000 1.00 65.94 148 GLY A N 1
ATOM 1176 C CA . GLY A 1 148 ? -16.361 12.221 20.413 1.00 65.94 148 GLY A CA 1
ATOM 1177 C C . GLY A 1 148 ? -15.899 10.803 20.791 1.00 65.94 148 GLY A C 1
ATOM 1178 O O . GLY A 1 148 ? -16.123 10.383 21.920 1.00 65.94 148 GLY A O 1
ATOM 1179 N N . GLU A 1 149 ? -15.262 10.061 19.872 1.00 74.50 149 GLU A N 1
ATOM 1180 C CA . GLU A 1 149 ? -14.666 8.731 20.100 1.00 74.50 149 GLU A CA 1
ATOM 1181 C C . GLU A 1 149 ? -13.166 8.856 20.450 1.00 74.50 149 GLU A C 1
ATOM 1183 O O . GLU A 1 149 ? -12.306 8.272 19.784 1.00 74.50 149 GLU A O 1
ATOM 1188 N N . ASP A 1 150 ? -12.826 9.673 21.447 1.00 74.00 150 ASP A N 1
ATOM 1189 C CA . ASP A 1 150 ? -11.439 10.103 21.692 1.00 74.00 150 ASP A CA 1
ATOM 1190 C C . ASP A 1 150 ? -10.475 8.930 21.943 1.00 74.00 150 ASP A C 1
ATOM 1192 O O . ASP A 1 150 ? -9.375 8.913 21.386 1.00 74.00 150 ASP A O 1
ATOM 1196 N N . ASP A 1 151 ? -10.909 7.903 22.681 1.00 78.69 151 ASP A N 1
ATOM 1197 C CA . ASP A 1 151 ? -10.094 6.718 22.989 1.00 78.69 151 ASP A CA 1
ATOM 1198 C C . ASP A 1 151 ? -9.784 5.868 21.742 1.00 78.69 151 ASP A C 1
ATOM 1200 O O . ASP A 1 151 ? -8.642 5.441 21.542 1.00 78.69 151 ASP A O 1
ATOM 1204 N N . PHE A 1 152 ? -10.766 5.680 20.850 1.00 80.88 152 PHE A N 1
ATOM 1205 C CA . PHE A 1 152 ? -10.568 4.980 19.575 1.00 80.88 152 PHE A CA 1
ATOM 1206 C C . PHE A 1 152 ? -9.564 5.736 18.703 1.00 80.88 152 PHE A C 1
ATOM 1208 O O . PHE A 1 152 ? -8.589 5.168 18.209 1.00 80.88 152 PHE A O 1
ATOM 1215 N N . TRP A 1 153 ? -9.753 7.046 18.530 1.00 80.69 153 TRP A N 1
ATOM 1216 C CA . TRP A 1 153 ? -8.866 7.843 17.684 1.00 80.69 153 TRP A CA 1
ATOM 1217 C C . TRP A 1 153 ? -7.463 8.012 18.274 1.00 80.69 153 TRP A C 1
ATOM 1219 O O . TRP A 1 153 ? -6.497 8.109 17.511 1.00 80.69 153 TRP A O 1
ATOM 1229 N N . LEU A 1 154 ? -7.319 7.977 19.601 1.00 78.38 154 LEU A N 1
ATOM 1230 C CA . LEU A 1 154 ? -6.019 7.914 20.263 1.00 78.38 154 LEU A CA 1
ATOM 1231 C C . LEU A 1 154 ? -5.297 6.596 19.941 1.00 78.38 154 LEU A C 1
ATOM 1233 O O . LEU A 1 154 ? -4.115 6.618 19.588 1.00 78.38 154 LEU A O 1
ATOM 1237 N N . ASN A 1 155 ? -6.006 5.465 19.965 1.00 79.00 155 ASN A N 1
ATOM 1238 C CA . ASN A 1 155 ? -5.459 4.169 19.557 1.00 79.00 155 ASN A CA 1
ATOM 1239 C C . ASN A 1 155 ? -5.052 4.167 18.069 1.00 79.00 155 ASN A C 1
ATOM 1241 O O . ASN A 1 155 ? -3.940 3.767 17.715 1.00 79.00 155 ASN A O 1
ATOM 1245 N N . VAL A 1 156 ? -5.891 4.732 17.190 1.00 78.31 156 VAL A N 1
ATOM 1246 C CA . VAL A 1 156 ? -5.563 4.923 15.765 1.00 78.31 156 VAL A CA 1
ATOM 1247 C C . VAL A 1 156 ? -4.292 5.760 15.592 1.00 78.31 156 VAL A C 1
ATOM 1249 O O . VAL A 1 156 ? -3.452 5.427 14.755 1.00 78.31 156 VAL A O 1
ATOM 1252 N N . ARG A 1 157 ? -4.106 6.815 16.394 1.00 77.75 157 ARG A N 1
ATOM 1253 C CA . ARG A 1 157 ? -2.900 7.657 16.366 1.00 77.75 157 ARG A CA 1
ATOM 1254 C C . ARG A 1 157 ? -1.641 6.881 16.749 1.00 77.75 157 ARG A C 1
ATOM 1256 O O . ARG A 1 157 ? -0.620 7.027 16.079 1.00 77.75 157 ARG A O 1
ATOM 1263 N N . LEU A 1 158 ? -1.706 6.046 17.787 1.00 78.88 158 LEU A N 1
ATOM 1264 C CA . LEU A 1 158 ? -0.578 5.209 18.212 1.00 78.88 158 LEU A CA 1
ATOM 1265 C C . LEU A 1 158 ? -0.168 4.224 17.112 1.00 78.88 158 LEU A C 1
ATOM 1267 O O . LEU A 1 158 ? 1.011 4.112 16.787 1.00 78.88 158 LEU A O 1
ATOM 1271 N N . GLN A 1 159 ? -1.143 3.575 16.480 1.00 76.12 159 GLN A N 1
ATOM 1272 C CA . GLN A 1 159 ? -0.901 2.592 15.422 1.00 76.12 159 GLN A CA 1
ATOM 1273 C C . GLN A 1 159 ? -0.434 3.249 14.115 1.00 76.12 159 GLN A C 1
ATOM 1275 O O . GLN A 1 159 ? 0.409 2.702 13.408 1.00 76.12 159 GLN A O 1
ATOM 1280 N N . ALA A 1 160 ? -0.902 4.464 13.813 1.00 75.75 160 ALA A N 1
ATOM 1281 C CA . ALA A 1 160 ? -0.388 5.256 12.699 1.00 75.75 160 ALA A CA 1
ATOM 1282 C C . ALA A 1 160 ? 1.087 5.653 12.894 1.00 75.75 160 ALA A C 1
ATOM 1284 O O . ALA A 1 160 ? 1.838 5.698 11.921 1.00 75.75 160 ALA A O 1
ATOM 1285 N N . ASN A 1 161 ? 1.547 5.886 14.127 1.00 78.69 161 ASN A N 1
ATOM 1286 C CA . ASN A 1 161 ? 2.966 6.159 14.387 1.00 78.69 161 ASN A CA 1
ATOM 1287 C C . ASN A 1 161 ? 3.864 4.941 14.096 1.00 78.69 161 ASN A C 1
ATOM 1289 O O . ASN A 1 161 ? 5.012 5.119 13.671 1.00 78.69 161 ASN A O 1
ATOM 1293 N N . ASP A 1 162 ? 3.318 3.728 14.218 1.00 81.94 162 ASP A N 1
ATOM 1294 C CA . ASP A 1 162 ? 3.987 2.457 13.914 1.00 81.94 162 ASP A CA 1
ATOM 1295 C C . ASP A 1 162 ? 3.623 1.881 12.525 1.00 81.94 162 ASP A C 1
ATOM 1297 O O . ASP A 1 162 ? 3.737 0.685 12.254 1.00 81.94 162 ASP A O 1
ATOM 1301 N N . LEU A 1 163 ? 3.203 2.747 11.593 1.00 79.81 163 LEU A N 1
ATOM 1302 C CA . LEU A 1 163 ? 2.737 2.343 10.258 1.00 79.81 163 LEU A CA 1
ATOM 1303 C C . LEU A 1 163 ? 3.748 1.487 9.476 1.00 79.81 163 LEU A C 1
ATOM 1305 O O . LEU A 1 163 ? 3.347 0.630 8.692 1.00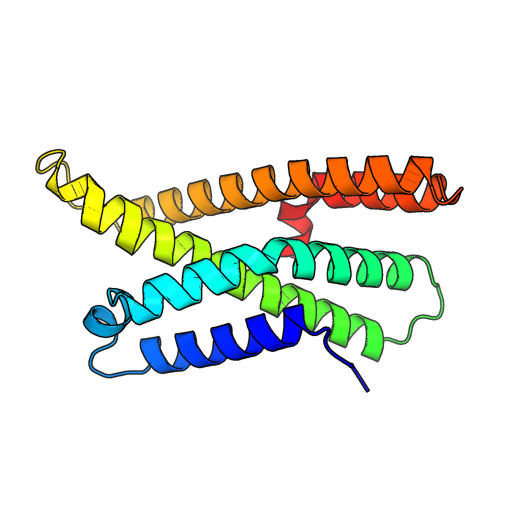 79.81 163 LEU A O 1
ATOM 1309 N N . SER A 1 164 ? 5.051 1.710 9.681 1.00 78.69 164 SER A N 1
ATOM 1310 C CA . SER A 1 164 ? 6.098 0.914 9.025 1.00 78.69 164 SER A CA 1
ATOM 1311 C C . SER A 1 164 ? 6.021 -0.554 9.447 1.00 78.69 164 SER A C 1
ATOM 1313 O O . SER A 1 164 ? 6.002 -1.444 8.601 1.00 78.69 164 SER A O 1
ATOM 1315 N N . THR A 1 165 ? 5.906 -0.814 10.747 1.00 81.50 165 THR A N 1
ATOM 1316 C CA . THR A 1 165 ? 5.777 -2.166 11.295 1.00 81.50 165 THR A CA 1
ATOM 1317 C C . THR A 1 165 ? 4.471 -2.806 10.842 1.00 81.50 165 THR A C 1
ATOM 1319 O O . THR A 1 165 ? 4.466 -3.950 10.401 1.00 81.50 165 THR A O 1
ATOM 1322 N N . TRP A 1 166 ? 3.370 -2.047 10.833 1.00 81.62 166 TRP A N 1
ATOM 1323 C CA . TRP A 1 166 ? 2.084 -2.539 10.334 1.00 81.62 166 TRP A CA 1
ATOM 1324 C C . TRP A 1 166 ? 2.135 -2.954 8.854 1.00 81.62 166 TRP A C 1
ATOM 1326 O O . TRP A 1 166 ? 1.607 -3.998 8.490 1.00 81.62 166 TRP A O 1
ATOM 1336 N N . LEU A 1 167 ? 2.794 -2.185 7.982 1.00 78.38 167 LEU A N 1
ATOM 1337 C CA . LEU A 1 167 ? 2.911 -2.543 6.563 1.00 78.38 167 LEU A CA 1
ATOM 1338 C C . LEU A 1 167 ? 3.812 -3.764 6.317 1.00 78.38 167 LEU A C 1
ATOM 1340 O O . LEU A 1 167 ? 3.617 -4.451 5.318 1.00 78.38 167 LEU A O 1
ATOM 1344 N N . ASN A 1 168 ? 4.770 -4.041 7.206 1.00 74.06 168 ASN A N 1
ATOM 1345 C CA . ASN A 1 168 ? 5.779 -5.087 7.011 1.00 74.06 168 ASN A CA 1
ATOM 1346 C C . ASN A 1 168 ? 5.519 -6.390 7.803 1.00 74.06 168 ASN A C 1
ATOM 1348 O O . ASN A 1 168 ? 6.174 -7.387 7.509 1.00 74.06 168 ASN A O 1
ATOM 1352 N N . ASN A 1 169 ? 4.575 -6.400 8.753 1.00 64.88 169 ASN A N 1
ATOM 1353 C CA . ASN A 1 169 ? 4.120 -7.588 9.502 1.00 64.88 169 ASN A CA 1
ATOM 1354 C C . ASN A 1 169 ? 2.910 -8.232 8.833 1.00 64.88 169 ASN A C 1
ATOM 1356 O O . ASN A 1 169 ? 3.023 -9.267 8.143 1.00 64.88 169 ASN A O 1
#

Secondary structure (DSSP, 8-state):
-----HHHHHHHHHHHHHHHHHTSTTHHHHHTSHHHHHHHHHHHHHHHHHHHHHHHHHHHHHH-TT--HHHHHHHHHHHHHHHHHHHHHHHHIIIIIIIHHHGGGG-------HHHHHHHHHHHHHHHHHHHHHHHHHHHHHHHHHHS-HHHHHHHHHHHHTHHHHHH-

Radius of gyration: 18.22 Å; chains: 1; bounding box: 48×32×46 Å

Organism: NCBI:txid1314674